Protein AF-A0A349XTI2-F1 (afdb_monomer)

Radius of gyration: 25.78 Å; Cα contacts (8 Å, |Δi|>4): 169; chains: 1; bounding box: 73×49×87 Å

Nearest PDB structures (foldseek):
  6mkw-assembly1_A  TM=9.617E-01  e=3.311E-10  Salmonella enterica subsp. enterica serovar Typhimurium str. 14028S
  6ml9-assembly1_E  TM=9.555E-01  e=2.561E-10  Salmonella enterica subsp. enterica serovar Typhimurium str. LT2
  4zv1-assembly1_A  TM=9.227E-01  e=2.424E-09  synthetic construct
  6ml0-assembly1_A  TM=6.586E-01  e=3.765E-10  Salmonella enterica subsp. enterica serovar Typhimurium str. LT2
  6mlv-assembly1_A  TM=6.767E-01  e=1.546E-09  Salmonella enterica subsp. enterica serovar Typhimurium str. LT2

Solvent-accessible surface area (backbone atoms only — not comparable to full-atom values): 10165 Å² total; per-residue (Å²): 139,81,89,84,80,88,81,90,78,83,79,76,80,76,75,73,79,71,75,78,65,53,77,46,28,33,30,28,48,66,69,71,43,81,72,38,34,34,62,50,99,86,64,50,78,42,37,56,53,47,57,49,48,54,52,52,31,60,74,70,64,36,46,71,46,80,44,73,41,56,70,71,49,48,65,63,34,44,77,67,61,75,32,74,44,82,62,58,90,73,78,90,41,75,76,52,58,74,78,45,89,77,76,82,82,88,78,86,81,84,89,78,82,84,77,62,93,88,50,85,85,65,85,50,55,78,67,40,49,80,36,77,45,82,41,64,69,89,37,74,64,36,56,46,38,67,73,67,30,58,94,42,27,46,83,43,115

Mean predicted aligned error: 8.12 Å

pLDDT: mean 89.95, std 14.71, range [36.78, 98.5]

Foldseek 3Di:
DDDDDDDDDDDDPPPPPPVPADAAEEEEEQDDDPQQWDADPVRDIHHDLVVVVVVVCVVVVHHYDYDYDHPVCVLVCCLVPVGPYYRYLADDDPVSVVRDDDDPDPDDDDDAADDDPPDDDDDALVSAFAEEGEDRPPHVVVVVCVVGHVVGHHYDD

Sequence (157 aa):
MKFFASMLAGAAFALSAFSASADVRFGVMNESYPPFFAQDASGKWQGWEIDLMDAVCAEMKEKCSIVALSWDGLIPALESKKFDVIWSSMSNTQERQKVIGFTDKYYNTPSKLIGAKDGKPGATAEDVKGKTIGIQVATIQSAYYAKYFKDVADEKT

Secondary structure (DSSP, 8-state):
----------------------EEEEEEESS-BTTTBEE-TTS-EESHHHHHHHHHHHHHT-EEEEEEE-GGGHHHHHHTTSSSEE-S-----HHHHTTS----------------TTSPP--SHHHHTT-EEE--TTSHHHHHHHHHTTTTSEEE-

Structure (mmCIF, N/CA/C/O backbone):
data_AF-A0A349XTI2-F1
#
_entry.id   AF-A0A349XTI2-F1
#
loop_
_atom_site.group_PDB
_atom_site.id
_atom_site.type_symbol
_atom_site.label_atom_id
_atom_site.label_alt_id
_atom_site.label_comp_id
_atom_site.label_asym_id
_atom_site.label_entity_id
_atom_site.label_seq_id
_atom_site.pdbx_PDB_ins_code
_atom_site.Cartn_x
_atom_site.Cartn_y
_atom_site.Cartn_z
_atom_site.occupancy
_atom_site.B_iso_or_equiv
_atom_site.auth_seq_id
_atom_site.auth_comp_id
_atom_site.auth_asym_id
_atom_site.auth_atom_id
_atom_site.pdbx_PDB_model_num
ATOM 1 N N . MET A 1 1 ? 49.514 -30.411 -63.131 1.00 36.78 1 MET A N 1
ATOM 2 C CA . MET A 1 1 ? 50.211 -29.192 -62.651 1.00 36.78 1 MET A CA 1
ATOM 3 C C . MET A 1 1 ? 49.196 -28.058 -62.703 1.00 36.78 1 MET A C 1
ATOM 5 O O . MET A 1 1 ? 48.684 -27.836 -63.780 1.00 36.78 1 MET A O 1
ATOM 9 N N . LYS A 1 2 ? 48.768 -27.365 -61.650 1.00 40.34 2 LYS A N 1
ATOM 10 C CA . LYS A 1 2 ? 49.170 -27.261 -60.244 1.00 40.34 2 LYS A CA 1
ATOM 11 C C . LYS A 1 2 ? 47.891 -27.179 -59.397 1.00 40.34 2 LYS A C 1
ATOM 13 O O . LYS A 1 2 ? 46.946 -26.495 -59.769 1.00 40.34 2 LYS A O 1
ATOM 18 N N . PHE A 1 3 ? 47.916 -27.884 -58.274 1.00 44.03 3 PHE A N 1
ATOM 19 C CA . PHE A 1 3 ? 47.027 -27.715 -57.133 1.00 44.03 3 PHE A CA 1
ATOM 20 C C . PHE A 1 3 ? 47.203 -26.319 -56.522 1.00 44.03 3 PHE A C 1
ATOM 22 O O . PHE A 1 3 ? 48.341 -25.868 -56.403 1.00 44.03 3 PHE A O 1
ATOM 29 N N . PHE A 1 4 ? 46.121 -25.705 -56.040 1.00 51.84 4 PHE A N 1
ATOM 30 C CA . PHE A 1 4 ? 46.185 -24.881 -54.833 1.00 51.84 4 PHE A CA 1
ATOM 31 C C . PHE A 1 4 ? 44.947 -25.141 -53.976 1.00 51.84 4 PHE A C 1
ATOM 33 O O . PHE A 1 4 ? 43.811 -25.005 -54.424 1.00 51.84 4 PHE A O 1
ATOM 40 N N . ALA A 1 5 ? 45.220 -25.608 -52.764 1.00 48.31 5 ALA A N 1
ATOM 41 C CA . ALA A 1 5 ? 44.273 -25.973 -51.734 1.00 48.31 5 ALA A CA 1
ATOM 42 C C . ALA A 1 5 ? 43.981 -24.778 -50.809 1.00 48.31 5 ALA A C 1
ATOM 44 O O . ALA A 1 5 ? 44.851 -23.944 -50.583 1.00 48.31 5 ALA A O 1
ATOM 45 N N . SER A 1 6 ? 42.754 -24.771 -50.284 1.00 53.78 6 SER A N 1
ATOM 46 C CA . SER A 1 6 ? 42.349 -24.496 -48.895 1.00 53.78 6 SER A CA 1
ATOM 47 C C . SER A 1 6 ? 43.045 -23.392 -48.084 1.00 53.78 6 SER A C 1
ATOM 49 O O . SER A 1 6 ? 44.206 -23.546 -47.727 1.00 53.78 6 SER A O 1
ATOM 51 N N . MET A 1 7 ? 42.259 -22.442 -47.551 1.00 56.97 7 MET A N 1
ATOM 52 C CA . MET A 1 7 ? 42.195 -22.233 -46.091 1.00 56.97 7 MET A CA 1
ATOM 53 C C . MET A 1 7 ? 40.956 -21.424 -45.663 1.00 56.97 7 MET A C 1
ATOM 55 O O . MET A 1 7 ? 40.718 -20.321 -46.146 1.00 56.97 7 MET A O 1
ATOM 59 N N . LEU A 1 8 ? 40.178 -21.996 -44.737 1.00 59.78 8 LEU A N 1
ATOM 60 C CA . LEU A 1 8 ? 39.183 -21.303 -43.919 1.00 59.78 8 LEU A CA 1
ATOM 61 C C . LEU A 1 8 ? 39.860 -20.212 -43.073 1.00 59.78 8 LEU A C 1
ATOM 63 O O . LEU A 1 8 ? 40.878 -20.480 -42.439 1.00 59.78 8 LEU A O 1
ATOM 67 N N . ALA A 1 9 ? 39.205 -19.062 -42.925 1.00 53.25 9 ALA A N 1
ATOM 68 C CA . ALA A 1 9 ? 39.306 -18.252 -41.715 1.00 53.25 9 ALA A CA 1
ATOM 69 C C . ALA A 1 9 ? 37.950 -17.583 -41.472 1.00 53.25 9 ALA A C 1
ATOM 71 O O . ALA A 1 9 ? 37.599 -16.589 -42.106 1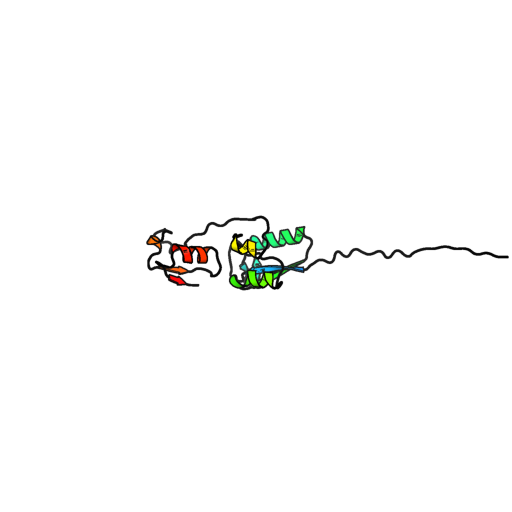.00 53.25 9 ALA A O 1
ATOM 72 N N . GLY A 1 10 ? 37.153 -18.195 -40.594 1.00 56.16 10 GLY A N 1
ATOM 73 C CA . GLY A 1 10 ? 35.908 -17.618 -40.110 1.00 56.16 10 GLY A CA 1
ATOM 74 C C . GLY A 1 10 ? 36.198 -16.324 -39.359 1.00 56.16 10 GLY A C 1
ATOM 75 O O . GLY A 1 10 ? 36.914 -16.327 -38.359 1.00 56.16 10 GLY A O 1
ATOM 76 N N . ALA A 1 11 ? 35.635 -15.218 -39.837 1.00 57.34 11 ALA A N 1
ATOM 77 C CA . ALA A 1 11 ? 35.540 -14.009 -39.043 1.00 57.34 11 ALA A CA 1
ATOM 78 C C . ALA A 1 11 ? 34.480 -14.258 -37.967 1.00 57.34 11 ALA A C 1
ATOM 80 O O . ALA A 1 11 ? 33.293 -14.408 -38.259 1.00 57.34 11 ALA A O 1
ATOM 81 N N . ALA A 1 12 ? 34.951 -14.384 -36.731 1.00 53.62 12 ALA A N 1
ATOM 82 C CA . ALA A 1 12 ? 34.135 -14.507 -35.542 1.00 53.62 12 ALA A CA 1
ATOM 83 C C . ALA A 1 12 ? 33.094 -13.379 -35.504 1.00 53.62 12 ALA A C 1
ATOM 85 O O . ALA A 1 12 ? 33.440 -12.203 -35.388 1.00 53.62 12 ALA A O 1
ATOM 86 N N . PHE A 1 13 ? 31.813 -13.744 -35.559 1.00 56.91 13 PHE A N 1
ATOM 87 C CA . PHE A 1 13 ? 30.763 -12.908 -34.996 1.00 56.91 13 PHE A CA 1
ATOM 88 C C . PHE A 1 13 ? 31.032 -12.850 -33.492 1.00 56.91 13 PHE A C 1
ATOM 90 O O . PHE A 1 13 ? 30.631 -13.734 -32.737 1.00 56.91 13 PHE A O 1
ATOM 97 N N . ALA A 1 14 ? 31.767 -11.831 -33.055 1.00 56.03 14 ALA A N 1
ATOM 98 C CA . ALA A 1 14 ? 31.730 -11.418 -31.669 1.00 56.03 14 ALA A CA 1
ATOM 99 C C . ALA A 1 14 ? 30.299 -10.931 -31.415 1.00 56.03 14 ALA A C 1
ATOM 101 O O . ALA A 1 14 ? 29.973 -9.775 -31.676 1.00 56.03 14 ALA A O 1
ATOM 102 N N . LEU A 1 15 ? 29.422 -11.833 -30.959 1.00 53.75 15 LEU A N 1
ATOM 103 C CA . LEU A 1 15 ? 28.251 -11.421 -30.202 1.00 53.75 15 LEU A CA 1
ATOM 104 C C . LEU A 1 15 ? 28.807 -10.739 -28.955 1.00 53.75 15 LEU A C 1
ATOM 106 O O . LEU A 1 15 ? 29.115 -11.381 -27.953 1.00 53.75 15 LEU A O 1
ATOM 110 N N . SER A 1 16 ? 28.969 -9.423 -29.026 1.00 54.78 16 SER A N 1
ATOM 111 C CA . SER A 1 16 ? 28.852 -8.596 -27.844 1.00 54.78 16 SER A CA 1
ATOM 112 C C . SER A 1 16 ? 27.487 -8.934 -27.258 1.00 54.78 16 SER A C 1
ATOM 114 O O . SER A 1 16 ? 26.449 -8.549 -27.793 1.00 54.78 16 SER A O 1
ATOM 116 N N . ALA A 1 17 ? 27.493 -9.732 -26.193 1.00 54.78 17 ALA A N 1
ATOM 117 C CA . ALA A 1 17 ? 26.355 -9.889 -25.315 1.00 54.78 17 ALA A CA 1
ATOM 118 C C . ALA A 1 17 ? 26.101 -8.516 -24.682 1.00 54.78 17 ALA A C 1
ATOM 120 O O . ALA A 1 17 ? 26.541 -8.224 -23.574 1.00 54.78 17 ALA A O 1
ATOM 121 N N . PHE A 1 18 ? 25.445 -7.629 -25.430 1.00 56.47 18 PHE A N 1
ATOM 122 C CA . PHE A 1 18 ? 24.663 -6.570 -24.832 1.00 56.47 18 PHE A CA 1
ATOM 123 C C . PHE A 1 18 ? 23.586 -7.305 -24.050 1.00 56.47 18 PHE A C 1
ATOM 125 O O . PHE A 1 18 ? 22.605 -7.775 -24.625 1.00 56.47 18 PHE A O 1
ATOM 132 N N . SER A 1 19 ? 23.814 -7.483 -22.750 1.00 59.50 19 SER A N 1
ATOM 133 C CA . SER A 1 19 ? 22.731 -7.773 -21.827 1.00 59.50 19 SER A CA 1
ATOM 134 C C . SER A 1 19 ? 21.703 -6.672 -22.051 1.00 59.50 19 SER A C 1
ATOM 136 O O . SER A 1 19 ? 21.963 -5.505 -21.754 1.00 59.50 19 SER A O 1
ATOM 138 N N . ALA A 1 20 ? 20.597 -7.012 -22.709 1.00 60.41 20 ALA A N 1
ATOM 139 C CA . ALA A 1 20 ? 19.489 -6.095 -22.864 1.00 60.41 20 ALA A CA 1
ATOM 140 C C . ALA A 1 20 ? 18.998 -5.791 -21.449 1.00 60.41 20 ALA A C 1
ATOM 142 O O . ALA A 1 20 ? 18.474 -6.684 -20.793 1.00 60.41 20 ALA A O 1
ATOM 143 N N . SER A 1 21 ? 19.243 -4.573 -20.966 1.00 62.78 21 SER A N 1
ATOM 144 C CA . SER A 1 21 ? 18.669 -4.146 -19.697 1.00 62.78 21 SER A CA 1
ATOM 145 C C . SER A 1 21 ? 17.162 -3.992 -19.893 1.00 62.78 21 SER A C 1
ATOM 147 O O . SER A 1 21 ? 16.727 -3.240 -20.772 1.00 62.78 21 SER A O 1
ATOM 149 N N . ALA A 1 22 ? 16.383 -4.743 -19.124 1.00 73.56 22 ALA A N 1
ATOM 150 C CA . ALA A 1 22 ? 14.953 -4.556 -18.990 1.00 73.56 22 ALA A CA 1
ATOM 151 C C . ALA A 1 22 ? 14.664 -3.254 -18.219 1.00 73.56 22 ALA A C 1
ATOM 153 O O . ALA A 1 22 ? 15.391 -2.878 -17.300 1.00 73.56 22 ALA A O 1
ATOM 154 N N . ASP A 1 23 ? 13.596 -2.555 -18.609 1.00 90.38 23 ASP A N 1
ATOM 155 C CA . ASP A 1 23 ? 13.020 -1.459 -17.823 1.00 90.38 23 ASP A CA 1
ATOM 156 C C . ASP A 1 23 ? 11.942 -2.059 -16.916 1.00 90.38 23 ASP A C 1
ATOM 158 O O . ASP A 1 23 ? 10.857 -2.415 -17.384 1.00 90.38 23 ASP A O 1
ATOM 162 N N . VAL A 1 24 ? 12.277 -2.261 -15.644 1.00 96.94 24 VAL A N 1
ATOM 163 C CA . VAL A 1 24 ? 11.368 -2.796 -14.632 1.00 96.94 24 VAL A CA 1
ATOM 164 C C . VAL A 1 24 ? 10.523 -1.652 -14.087 1.00 96.94 24 VAL A C 1
ATOM 166 O O . VAL A 1 24 ? 11.023 -0.713 -13.467 1.00 96.94 24 VAL A O 1
ATOM 169 N N . ARG A 1 25 ? 9.212 -1.733 -14.291 1.00 98.00 25 ARG A N 1
ATOM 170 C CA . ARG A 1 25 ? 8.269 -0.703 -13.855 1.00 98.00 25 ARG A CA 1
ATOM 171 C C . ARG A 1 25 ? 7.729 -1.061 -12.475 1.00 98.00 25 ARG A C 1
ATOM 173 O O . ARG A 1 25 ? 7.084 -2.096 -12.302 1.00 98.00 25 ARG A O 1
ATOM 180 N N . PHE A 1 26 ? 7.947 -0.188 -11.505 1.00 98.38 26 PHE A N 1
ATOM 181 C CA . PHE A 1 26 ? 7.460 -0.314 -10.137 1.00 98.38 26 PHE A CA 1
ATOM 182 C C . PHE A 1 26 ? 6.168 0.493 -9.982 1.00 98.38 26 PHE A C 1
ATOM 184 O O . PHE A 1 26 ? 6.153 1.713 -10.137 1.00 98.38 26 PHE A O 1
ATOM 191 N N . GLY A 1 27 ? 5.065 -0.191 -9.697 1.00 98.31 27 GLY A N 1
ATOM 192 C CA . GLY A 1 27 ? 3.784 0.415 -9.360 1.00 98.31 27 GLY A CA 1
ATOM 193 C C . GLY A 1 27 ? 3.818 0.985 -7.946 1.00 98.31 27 GLY A C 1
ATOM 194 O O . GLY A 1 27 ? 3.934 0.216 -6.990 1.00 98.31 27 GLY A O 1
ATOM 195 N N . VAL A 1 28 ? 3.701 2.308 -7.820 1.00 98.31 28 VAL A N 1
ATOM 196 C CA . VAL A 1 28 ? 3.668 3.020 -6.534 1.00 98.31 28 VAL A CA 1
ATOM 197 C C . VAL A 1 28 ? 2.317 3.720 -6.367 1.00 98.31 28 VAL A C 1
ATOM 199 O O . VAL A 1 28 ? 1.830 4.333 -7.318 1.00 98.31 28 VAL A O 1
ATOM 202 N N . MET A 1 29 ? 1.682 3.640 -5.193 1.00 97.12 29 MET A N 1
ATOM 203 C CA . MET A 1 29 ? 0.454 4.405 -4.962 1.00 97.12 29 MET A CA 1
ATOM 204 C C . MET A 1 29 ? 0.751 5.910 -4.976 1.00 97.12 29 MET A C 1
ATOM 206 O O . MET A 1 29 ? 1.798 6.346 -4.500 1.00 97.12 29 MET A O 1
ATOM 210 N N . ASN A 1 30 ? -0.139 6.715 -5.547 1.00 93.88 30 ASN A N 1
ATOM 211 C CA . ASN A 1 30 ? 0.081 8.154 -5.692 1.00 93.88 30 ASN A CA 1
ATOM 212 C C . ASN A 1 30 ? -0.073 8.923 -4.369 1.00 93.88 30 ASN A C 1
ATOM 214 O O . ASN A 1 30 ? 0.421 10.047 -4.258 1.00 93.88 30 ASN A O 1
ATOM 218 N N . GLU A 1 31 ? -0.748 8.351 -3.372 1.00 93.19 31 GLU A N 1
ATOM 219 C CA . GLU A 1 31 ? -0.890 8.964 -2.060 1.00 93.19 31 GLU A CA 1
ATOM 220 C C . GLU A 1 31 ? 0.434 8.945 -1.279 1.00 93.19 31 GLU A C 1
ATOM 222 O O . GLU A 1 31 ? 1.113 7.926 -1.165 1.00 93.19 31 GLU A O 1
ATOM 227 N N . SER A 1 32 ? 0.795 10.089 -0.693 1.00 95.00 32 SER A N 1
ATOM 228 C CA . SER A 1 32 ? 1.994 10.204 0.140 1.00 95.00 32 SER A CA 1
ATOM 229 C C . SER A 1 32 ? 1.872 9.331 1.388 1.00 95.00 32 SER A C 1
ATOM 231 O O . SER A 1 32 ? 0.915 9.462 2.156 1.00 95.00 32 SER A O 1
ATOM 233 N N . TYR A 1 33 ? 2.867 8.477 1.620 1.00 95.38 33 TYR A N 1
ATOM 234 C CA . TYR A 1 33 ? 2.906 7.561 2.753 1.00 95.38 33 TYR A CA 1
ATOM 235 C C . TYR A 1 33 ? 4.264 7.592 3.461 1.00 95.38 33 TYR A C 1
ATOM 237 O O . TYR A 1 33 ? 5.049 6.644 3.395 1.00 95.38 33 TYR A O 1
ATOM 245 N N . PRO A 1 34 ? 4.590 8.695 4.155 1.00 95.00 34 PRO A N 1
ATOM 246 C CA . PRO A 1 34 ? 5.826 8.786 4.913 1.00 95.00 34 PRO A CA 1
ATOM 247 C C . PRO A 1 34 ? 5.835 7.803 6.103 1.00 95.00 34 PRO A C 1
ATOM 249 O O . PRO A 1 34 ? 4.798 7.584 6.733 1.00 95.00 34 PRO A O 1
ATOM 252 N N . PRO A 1 35 ? 7.008 7.247 6.464 1.00 94.75 35 PRO A N 1
ATOM 253 C CA . PRO A 1 35 ? 8.331 7.508 5.880 1.00 94.75 35 PRO A CA 1
ATOM 254 C C . PRO A 1 35 ? 8.673 6.625 4.660 1.00 94.75 35 PRO A C 1
ATOM 256 O O . PRO A 1 35 ? 9.821 6.619 4.218 1.00 94.75 35 PRO A O 1
ATOM 259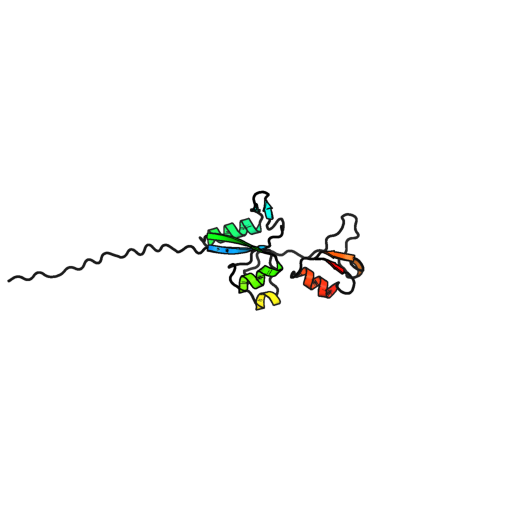 N N . PHE A 1 36 ? 7.714 5.859 4.136 1.00 96.88 36 PHE A N 1
ATOM 260 C CA . PHE A 1 36 ? 7.938 4.830 3.119 1.00 96.88 36 PHE A CA 1
ATOM 261 C C . PHE A 1 36 ? 8.168 5.428 1.734 1.00 96.88 36 PHE A C 1
ATOM 263 O O . PHE A 1 36 ? 9.200 5.168 1.122 1.00 96.88 36 PHE A O 1
ATOM 270 N N . PHE A 1 37 ? 7.248 6.264 1.262 1.00 97.06 37 PHE A N 1
ATOM 271 C CA . PHE A 1 37 ? 7.391 6.975 -0.004 1.00 97.06 37 PHE A CA 1
ATOM 272 C C . PHE A 1 37 ? 6.552 8.253 -0.022 1.00 97.06 37 PHE A C 1
ATOM 274 O O . PHE A 1 37 ? 5.470 8.324 0.555 1.00 97.06 37 PHE A O 1
ATOM 281 N N . ALA A 1 38 ? 7.061 9.276 -0.693 1.00 97.75 38 ALA A N 1
ATOM 282 C CA . ALA A 1 38 ? 6.379 10.532 -0.964 1.00 97.75 38 ALA A CA 1
ATOM 283 C C . ALA A 1 38 ? 7.037 11.212 -2.168 1.00 97.75 38 ALA A C 1
ATOM 285 O O . ALA A 1 38 ? 8.201 10.946 -2.470 1.00 97.75 38 ALA A O 1
ATOM 286 N N . GLN A 1 39 ? 6.324 12.133 -2.812 1.00 96.25 39 GLN A N 1
ATOM 287 C CA . GLN A 1 39 ? 6.928 13.069 -3.756 1.00 96.25 39 GLN A CA 1
ATOM 288 C C . GLN A 1 39 ? 7.269 14.381 -3.047 1.00 96.25 39 GLN A C 1
ATOM 290 O O . GLN A 1 39 ? 6.480 14.885 -2.244 1.00 96.25 39 GLN A O 1
ATOM 295 N N . ASP A 1 40 ? 8.444 14.936 -3.336 1.00 94.38 40 ASP A N 1
ATOM 296 C CA . ASP A 1 40 ? 8.775 16.305 -2.950 1.00 94.38 40 ASP A CA 1
ATOM 297 C C . ASP A 1 40 ? 8.062 17.336 -3.852 1.00 94.38 40 ASP A C 1
ATOM 299 O O . ASP A 1 40 ? 7.330 16.992 -4.782 1.00 94.38 40 ASP A O 1
ATOM 303 N N . ALA A 1 41 ? 8.287 18.629 -3.598 1.00 95.06 41 ALA A N 1
ATOM 304 C CA . ALA A 1 41 ? 7.675 19.709 -4.378 1.00 95.06 41 ALA A CA 1
ATOM 305 C C . ALA A 1 41 ? 8.081 19.720 -5.867 1.00 95.06 41 ALA A C 1
ATOM 307 O O . ALA A 1 41 ? 7.413 20.363 -6.674 1.00 95.06 41 ALA A O 1
ATOM 308 N N . SER A 1 42 ? 9.165 19.030 -6.237 1.00 95.50 42 SER A N 1
ATOM 309 C CA . SER A 1 42 ? 9.607 18.860 -7.624 1.00 95.50 42 SER A CA 1
ATOM 310 C C . SER A 1 42 ? 9.002 17.626 -8.303 1.00 95.50 42 SER A C 1
ATOM 312 O O . SER A 1 42 ? 9.218 17.415 -9.495 1.00 95.50 42 SER A O 1
ATOM 314 N N . GLY A 1 43 ? 8.236 16.813 -7.567 1.00 92.69 43 GLY A N 1
ATOM 315 C CA . GLY A 1 43 ? 7.689 15.542 -8.038 1.00 92.69 43 GLY A CA 1
ATOM 316 C C . GLY A 1 43 ? 8.667 14.370 -7.917 1.00 92.69 43 GLY A C 1
ATOM 317 O O . GLY A 1 43 ? 8.345 13.259 -8.350 1.00 92.69 43 GLY A O 1
ATOM 318 N N . LYS A 1 44 ? 9.852 14.578 -7.327 1.00 95.50 44 LYS A N 1
ATOM 319 C CA . LYS A 1 44 ? 10.836 13.513 -7.124 1.00 95.50 44 LYS A CA 1
ATOM 320 C C . LYS A 1 44 ? 10.391 12.616 -5.975 1.00 95.50 44 LYS A C 1
ATOM 322 O O . LYS A 1 44 ? 10.080 13.092 -4.885 1.00 95.50 44 LYS A O 1
ATOM 327 N N . TRP A 1 45 ? 10.399 11.309 -6.223 1.00 97.50 45 TRP A N 1
ATOM 328 C CA . TRP A 1 45 ? 10.119 10.303 -5.206 1.00 97.50 45 TRP A CA 1
ATOM 329 C C . TRP A 1 45 ? 11.258 10.215 -4.182 1.00 97.50 45 TRP A C 1
ATOM 331 O O . TRP A 1 45 ? 12.444 10.307 -4.521 1.00 97.50 45 TRP A O 1
ATOM 341 N N . GLN A 1 46 ? 10.880 10.054 -2.919 1.00 97.62 46 GLN A N 1
ATOM 342 C CA . GLN A 1 46 ? 11.771 9.892 -1.773 1.00 97.62 46 GLN A CA 1
ATOM 343 C C . GLN A 1 46 ? 11.112 9.018 -0.705 1.00 97.62 46 GLN A C 1
ATOM 345 O O . GLN A 1 46 ? 9.886 8.942 -0.645 1.00 97.62 46 GLN A O 1
ATOM 350 N N . GLY A 1 47 ? 11.914 8.427 0.177 1.00 97.44 47 GLY A N 1
ATOM 351 C CA . GLY A 1 47 ? 11.444 7.615 1.296 1.00 97.44 47 GLY A CA 1
ATOM 352 C C . GLY A 1 47 ? 12.111 6.248 1.318 1.00 97.44 47 GLY A C 1
ATOM 353 O O . GLY A 1 47 ? 12.762 5.842 0.360 1.00 97.44 47 GLY A O 1
ATOM 354 N N . TRP A 1 48 ? 11.938 5.532 2.421 1.00 97.12 48 TRP A N 1
ATOM 355 C CA . TRP A 1 48 ? 12.656 4.282 2.649 1.00 97.12 48 TRP A CA 1
ATOM 356 C C . TRP A 1 48 ? 12.335 3.176 1.623 1.00 97.12 48 TRP A C 1
ATOM 358 O O . TRP A 1 48 ? 13.233 2.430 1.239 1.00 97.12 48 TRP A O 1
ATOM 368 N N . GLU A 1 49 ? 11.092 3.065 1.136 1.00 97.06 49 GLU A N 1
ATOM 369 C CA . GLU A 1 49 ? 10.762 2.097 0.074 1.00 97.06 49 GLU A CA 1
ATOM 370 C C . GLU A 1 49 ? 11.356 2.510 -1.278 1.00 97.06 49 GLU A C 1
ATOM 372 O O . GLU A 1 49 ? 11.683 1.632 -2.073 1.00 97.06 49 GLU A O 1
ATOM 377 N N . ILE A 1 50 ? 11.552 3.811 -1.523 1.00 97.88 50 ILE A N 1
ATOM 378 C CA . ILE A 1 50 ? 12.240 4.309 -2.725 1.00 97.88 50 ILE A CA 1
ATOM 379 C C . ILE A 1 50 ? 13.730 3.965 -2.655 1.00 97.88 50 ILE A C 1
ATOM 381 O O . ILE A 1 50 ? 14.265 3.404 -3.605 1.00 97.88 50 ILE A O 1
ATOM 385 N N . ASP A 1 51 ? 14.370 4.187 -1.504 1.00 98.06 51 ASP A N 1
ATOM 386 C CA . ASP A 1 51 ? 15.773 3.805 -1.293 1.00 98.06 51 ASP A CA 1
ATOM 387 C C . ASP A 1 51 ? 15.971 2.285 -1.460 1.00 98.06 51 ASP A C 1
ATOM 389 O O . ASP A 1 51 ? 16.957 1.828 -2.042 1.00 98.06 51 ASP A O 1
ATOM 393 N N . LEU A 1 52 ? 15.013 1.482 -0.977 1.00 98.06 52 LEU A N 1
ATOM 394 C CA . LEU A 1 52 ? 15.033 0.029 -1.146 1.00 98.06 52 LEU A CA 1
ATOM 395 C C . LEU A 1 52 ? 14.828 -0.387 -2.611 1.00 98.06 52 LEU A C 1
ATOM 397 O O . LEU A 1 52 ? 15.510 -1.299 -3.074 1.00 98.06 52 LEU A O 1
ATOM 401 N N . MET A 1 53 ? 13.917 0.268 -3.339 1.00 97.50 53 MET A N 1
ATOM 402 C CA . MET A 1 53 ? 13.708 0.037 -4.773 1.00 97.50 53 MET A CA 1
ATOM 403 C C . MET A 1 53 ? 15.003 0.291 -5.549 1.00 97.50 53 MET A C 1
ATOM 405 O O . MET A 1 53 ? 15.441 -0.576 -6.302 1.00 97.50 53 MET A O 1
ATOM 409 N N . ASP A 1 54 ? 15.650 1.436 -5.320 1.00 97.19 54 ASP A N 1
ATOM 410 C CA . ASP A 1 54 ? 16.895 1.807 -5.997 1.00 97.19 54 ASP A CA 1
ATOM 411 C C . ASP A 1 54 ? 18.011 0.783 -5.728 1.00 97.19 54 ASP A C 1
ATOM 413 O O . ASP A 1 54 ? 18.732 0.387 -6.649 1.00 97.19 54 ASP A O 1
ATOM 417 N N . ALA A 1 55 ? 18.121 0.290 -4.489 1.00 97.69 55 ALA A N 1
ATOM 418 C CA . ALA A 1 55 ? 19.078 -0.755 -4.128 1.00 97.69 55 ALA A CA 1
ATOM 419 C C . ALA A 1 55 ? 18.790 -2.094 -4.834 1.00 97.69 55 ALA A C 1
ATOM 421 O O . ALA A 1 55 ? 19.713 -2.739 -5.334 1.00 97.69 55 ALA A O 1
ATOM 422 N N . VAL A 1 56 ? 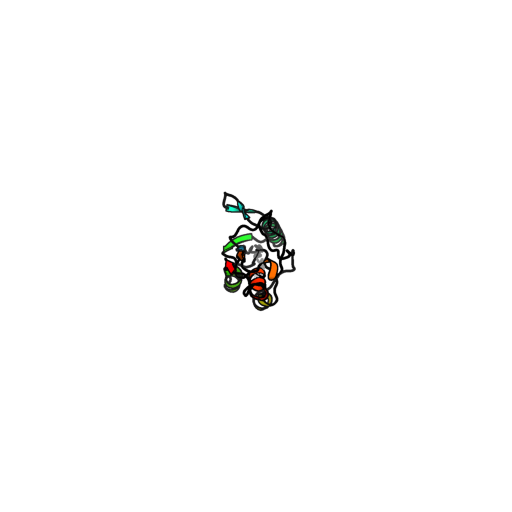17.518 -2.501 -4.915 1.00 96.75 56 VAL A N 1
ATOM 423 C CA . VAL A 1 56 ? 17.095 -3.713 -5.639 1.00 96.75 56 VAL A CA 1
ATOM 424 C C . VAL A 1 56 ? 17.419 -3.590 -7.129 1.00 96.75 56 VAL A C 1
ATOM 426 O O . VAL A 1 56 ? 17.994 -4.506 -7.714 1.00 96.75 56 VAL A O 1
ATOM 429 N N . CYS A 1 57 ? 17.124 -2.442 -7.733 1.00 96.50 57 CYS A N 1
ATOM 430 C CA . CYS A 1 57 ? 17.419 -2.163 -9.136 1.00 96.50 57 CYS A CA 1
ATOM 431 C C . CYS A 1 57 ? 18.922 -2.193 -9.440 1.00 96.50 57 CYS A C 1
ATOM 433 O O . CYS A 1 57 ? 19.342 -2.761 -10.453 1.00 96.50 57 CYS A O 1
ATOM 435 N N . ALA A 1 58 ? 19.742 -1.647 -8.536 1.00 96.69 58 ALA A N 1
ATOM 436 C CA . ALA A 1 58 ? 21.195 -1.702 -8.643 1.00 96.69 58 ALA A CA 1
ATOM 437 C C . ALA A 1 58 ? 21.728 -3.146 -8.598 1.00 96.69 58 ALA A C 1
ATOM 439 O O . ALA A 1 58 ? 22.593 -3.498 -9.403 1.00 96.69 58 ALA A O 1
ATOM 440 N N . GLU A 1 59 ? 21.190 -3.989 -7.712 1.00 96.56 59 GLU A N 1
ATOM 441 C CA . GLU A 1 59 ? 21.574 -5.404 -7.606 1.00 96.56 59 GLU A CA 1
ATOM 442 C C . GLU A 1 59 ? 21.151 -6.207 -8.845 1.00 96.56 59 GLU A C 1
ATOM 444 O O . GLU A 1 59 ? 21.930 -6.998 -9.382 1.00 96.56 59 GLU A O 1
ATOM 449 N N . MET A 1 60 ? 19.943 -5.953 -9.357 1.00 95.06 60 MET A N 1
ATOM 450 C CA . MET A 1 60 ? 19.436 -6.568 -10.588 1.00 95.06 60 MET A CA 1
ATOM 451 C C . MET A 1 60 ? 20.211 -6.128 -11.837 1.00 95.06 60 MET A C 1
ATOM 453 O O . MET A 1 60 ? 20.193 -6.836 -12.843 1.00 95.06 60 MET A O 1
ATOM 457 N N . LYS A 1 61 ? 20.913 -4.987 -11.770 1.00 95.25 61 LYS A N 1
ATOM 458 C CA . LYS A 1 61 ? 21.557 -4.311 -12.911 1.00 95.25 61 LYS A CA 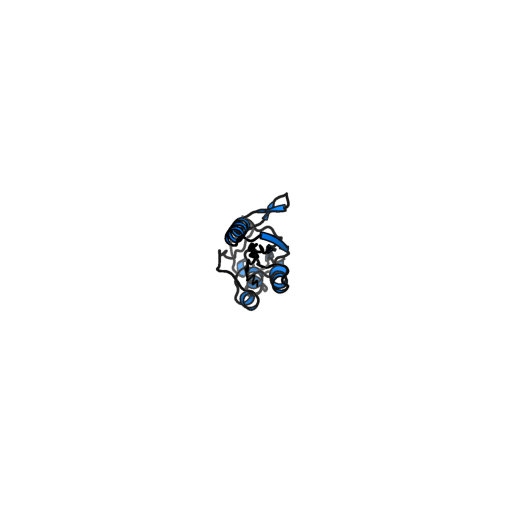1
ATOM 459 C C . LYS A 1 61 ? 20.555 -3.953 -14.009 1.00 95.25 61 LYS A C 1
ATOM 461 O O . LYS A 1 61 ? 20.888 -4.003 -15.193 1.00 95.25 61 LYS A O 1
ATOM 466 N N . GLU A 1 62 ? 19.352 -3.567 -13.594 1.00 93.69 62 GLU A N 1
ATOM 467 C CA . GLU A 1 62 ? 18.261 -3.190 -14.485 1.00 93.69 62 GLU A CA 1
ATOM 468 C C . GLU A 1 62 ? 17.911 -1.711 -14.368 1.00 93.69 62 GLU A C 1
ATOM 470 O O . GLU A 1 62 ? 18.180 -1.057 -13.357 1.00 93.69 62 GLU A O 1
ATOM 475 N N . LYS A 1 63 ? 17.305 -1.169 -15.425 1.00 93.38 63 LYS A N 1
ATOM 476 C CA . LYS A 1 63 ? 16.695 0.157 -15.359 1.00 93.38 63 LYS A CA 1
ATOM 477 C C . LYS A 1 63 ? 15.354 0.026 -14.665 1.00 93.38 63 LYS A C 1
ATOM 479 O O . LYS A 1 63 ? 14.619 -0.919 -14.926 1.00 93.38 63 LYS A O 1
ATOM 484 N N . CYS A 1 64 ? 15.034 0.987 -13.813 1.00 95.88 64 CYS A N 1
ATOM 485 C CA . CYS A 1 64 ? 13.765 1.004 -13.112 1.00 95.88 64 CYS A CA 1
ATOM 486 C C . CYS A 1 64 ? 13.059 2.336 -13.289 1.00 95.88 64 CYS A C 1
ATOM 488 O O . CYS A 1 64 ? 13.688 3.397 -13.316 1.00 95.88 64 CYS A O 1
ATOM 490 N N . SER A 1 65 ? 11.739 2.268 -13.381 1.00 96.62 65 SER A N 1
ATOM 491 C CA . SER A 1 65 ? 10.861 3.425 -13.491 1.00 96.62 65 SER A CA 1
ATOM 492 C C . SER A 1 65 ? 9.654 3.263 -12.572 1.00 96.62 65 SER A C 1
ATOM 494 O O . SER A 1 65 ? 9.235 2.147 -12.272 1.00 96.62 65 SER A O 1
ATOM 496 N N . ILE A 1 66 ? 9.085 4.376 -12.106 1.00 97.31 66 ILE A N 1
ATOM 497 C CA . ILE A 1 66 ? 7.879 4.365 -11.268 1.00 97.31 66 ILE A CA 1
ATOM 498 C C . ILE A 1 66 ? 6.650 4.629 -12.137 1.00 97.31 66 ILE A C 1
ATOM 500 O O . ILE A 1 66 ? 6.613 5.584 -12.913 1.00 97.31 66 ILE A O 1
ATOM 504 N N . VAL A 1 67 ? 5.616 3.813 -11.949 1.00 97.69 67 VAL A N 1
ATOM 505 C CA . VAL A 1 67 ? 4.266 4.037 -12.467 1.00 97.69 67 VAL A CA 1
ATOM 506 C C . VAL A 1 67 ? 3.366 4.353 -11.279 1.00 97.69 67 VAL A C 1
ATOM 508 O O . VAL A 1 67 ? 3.132 3.493 -10.436 1.00 97.69 67 VAL A O 1
ATOM 511 N N . ALA A 1 68 ? 2.871 5.588 -11.207 1.00 97.12 68 ALA A N 1
ATOM 512 C CA . ALA A 1 68 ? 2.018 6.036 -10.111 1.00 97.12 68 ALA A CA 1
ATOM 513 C C . ALA A 1 68 ? 0.527 5.861 -10.438 1.00 97.12 68 ALA A C 1
ATOM 515 O O . ALA A 1 68 ? 0.084 6.231 -11.527 1.00 97.12 68 ALA A O 1
ATOM 516 N N . LEU A 1 69 ? -0.251 5.320 -9.499 1.00 96.56 69 LEU A N 1
ATOM 517 C CA . LEU A 1 69 ? -1.697 5.103 -9.631 1.00 96.56 69 LEU A CA 1
ATOM 518 C C . LEU A 1 69 ? -2.378 5.054 -8.259 1.00 96.56 69 LEU A C 1
ATOM 520 O O . LEU A 1 69 ? -1.694 4.985 -7.248 1.00 96.56 69 LEU A O 1
ATOM 524 N N . SER A 1 70 ? -3.709 5.089 -8.211 1.00 95.88 70 SER A N 1
ATOM 525 C CA . SER A 1 70 ? -4.434 4.927 -6.947 1.00 95.88 70 SER A CA 1
ATOM 526 C C . SER A 1 70 ? -4.232 3.526 -6.365 1.00 95.88 70 SER A C 1
ATOM 528 O O . SER A 1 70 ? -4.081 2.541 -7.099 1.00 95.88 70 SER A O 1
ATOM 530 N N . TRP A 1 71 ? -4.258 3.433 -5.035 1.00 96.56 71 TRP A N 1
ATOM 531 C CA . TRP A 1 71 ? -4.073 2.179 -4.298 1.00 96.56 71 TRP A CA 1
ATOM 532 C C . TRP A 1 71 ? -4.938 1.012 -4.807 1.00 96.56 71 TRP A C 1
ATOM 534 O O . TRP A 1 71 ? -4.451 -0.101 -5.018 1.00 96.56 71 TRP A O 1
ATOM 544 N N . ASP A 1 72 ? -6.229 1.261 -5.019 1.00 96.12 72 ASP A N 1
ATOM 545 C CA . ASP A 1 72 ? -7.209 0.267 -5.461 1.00 96.12 72 ASP A CA 1
ATOM 546 C C . ASP A 1 72 ? -6.964 -0.232 -6.896 1.00 96.12 72 ASP A C 1
ATOM 548 O O . ASP A 1 72 ? -7.363 -1.345 -7.246 1.00 96.12 72 ASP A O 1
ATOM 552 N N . GLY A 1 73 ? -6.244 0.547 -7.704 1.00 97.19 73 GLY A N 1
ATOM 553 C CA . GLY A 1 73 ? -5.852 0.195 -9.063 1.00 97.19 73 GLY A CA 1
ATOM 554 C C . GLY A 1 73 ? -4.611 -0.696 -9.161 1.00 97.19 73 GLY A C 1
ATOM 555 O O . GLY A 1 73 ? -4.380 -1.269 -10.225 1.00 97.19 73 GLY A O 1
ATOM 556 N N . LEU A 1 74 ? -3.820 -0.852 -8.091 1.00 98.31 74 LEU A N 1
ATOM 557 C CA . LEU A 1 74 ? -2.525 -1.547 -8.146 1.00 98.31 74 LEU A CA 1
ATOM 558 C C . LEU A 1 74 ? -2.637 -3.009 -8.596 1.00 98.31 74 LEU A C 1
ATOM 560 O O . LEU A 1 74 ? -1.970 -3.410 -9.547 1.00 98.31 74 LEU A O 1
ATOM 564 N N . ILE A 1 75 ? -3.491 -3.811 -7.959 1.00 98.12 75 ILE A N 1
ATOM 565 C CA . ILE A 1 75 ? -3.610 -5.239 -8.302 1.00 98.12 75 ILE A CA 1
ATOM 566 C C . ILE A 1 75 ? -4.140 -5.433 -9.737 1.00 98.12 75 ILE A C 1
ATOM 568 O O . ILE A 1 75 ? -3.456 -6.102 -10.516 1.00 98.12 75 ILE A O 1
ATOM 572 N N . PRO A 1 76 ? -5.259 -4.802 -10.153 1.00 98.00 76 PRO A N 1
ATOM 573 C CA . PRO A 1 76 ? -5.744 -4.928 -11.531 1.00 98.00 76 PRO A CA 1
ATOM 574 C C . PRO A 1 76 ? -4.730 -4.458 -12.586 1.00 98.00 76 PRO A C 1
ATOM 576 O O . PRO A 1 76 ? -4.639 -5.030 -13.677 1.00 98.00 76 PRO A O 1
ATOM 579 N N . ALA A 1 77 ? -3.957 -3.412 -12.280 1.00 98.38 77 ALA A N 1
ATOM 580 C CA . ALA A 1 77 ? -2.935 -2.885 -13.175 1.00 98.38 77 ALA A CA 1
ATOM 581 C C . ALA A 1 77 ? -1.727 -3.827 -13.305 1.00 98.38 77 ALA A C 1
ATOM 583 O O . ALA A 1 77 ? -1.203 -3.966 -14.415 1.00 98.38 77 ALA A O 1
ATOM 584 N N . LEU A 1 78 ? -1.332 -4.509 -12.223 1.00 98.50 78 LEU A N 1
ATOM 585 C CA . LEU A 1 78 ? -0.317 -5.562 -12.265 1.00 98.50 78 LEU A CA 1
ATOM 586 C C . LEU A 1 78 ? -0.787 -6.740 -13.133 1.00 98.50 78 LEU A C 1
ATOM 588 O O . LEU A 1 78 ? -0.072 -7.150 -14.045 1.00 98.50 78 LEU A O 1
ATOM 592 N N . GLU A 1 79 ? -2.012 -7.235 -12.924 1.00 98.19 79 GLU A N 1
ATOM 593 C CA . GLU A 1 79 ? -2.586 -8.328 -13.732 1.00 98.19 79 GLU A CA 1
ATOM 594 C C . GLU A 1 79 ? -2.678 -7.955 -15.222 1.00 98.19 79 GLU A C 1
ATOM 596 O O . GLU A 1 79 ? -2.411 -8.769 -16.109 1.00 98.19 79 GLU A O 1
ATOM 601 N N . SER A 1 80 ? -2.973 -6.683 -15.502 1.00 98.06 80 SER A N 1
ATOM 602 C CA . SER A 1 80 ? -3.013 -6.113 -16.854 1.00 98.06 80 SER A CA 1
ATOM 603 C C . SER A 1 80 ? -1.633 -5.710 -17.403 1.00 98.06 80 SER A C 1
ATOM 605 O O . SER A 1 80 ? -1.558 -5.095 -18.471 1.00 98.06 80 SER A O 1
ATOM 607 N N . LYS A 1 81 ? -0.541 -6.030 -16.693 1.00 97.31 81 LYS A N 1
ATOM 608 C CA . LYS A 1 81 ? 0.862 -5.779 -17.080 1.00 97.31 81 LYS A CA 1
ATOM 609 C C . LYS A 1 81 ? 1.207 -4.304 -17.326 1.00 97.31 81 LYS A C 1
ATOM 611 O O . LYS A 1 81 ? 2.081 -3.978 -18.140 1.00 97.31 81 LYS A O 1
ATOM 616 N N . LYS A 1 82 ? 0.523 -3.381 -16.643 1.00 98.00 82 LYS A N 1
ATOM 617 C CA . LYS A 1 82 ? 0.812 -1.935 -16.714 1.00 98.00 82 LYS A CA 1
ATOM 618 C C . LYS A 1 82 ? 2.142 -1.569 -16.059 1.00 98.00 82 LYS A C 1
ATOM 620 O O . LYS A 1 82 ? 2.760 -0.592 -16.468 1.00 98.00 82 LYS A O 1
ATOM 625 N N . PHE A 1 83 ? 2.576 -2.375 -15.105 1.00 98.44 83 PHE A N 1
ATOM 626 C CA . PHE A 1 83 ? 3.893 -2.367 -14.489 1.00 98.44 83 PHE A CA 1
ATOM 627 C C . PHE A 1 83 ? 4.226 -3.804 -14.058 1.00 98.44 83 PHE A C 1
ATOM 629 O O . PHE A 1 83 ? 3.414 -4.708 -14.271 1.00 98.44 83 PHE A O 1
ATOM 636 N N . ASP A 1 84 ? 5.410 -4.016 -13.496 1.00 98.06 84 ASP A N 1
ATOM 637 C CA . ASP A 1 84 ? 5.990 -5.348 -13.311 1.00 98.06 84 ASP A CA 1
ATOM 638 C C . ASP A 1 84 ? 6.032 -5.778 -11.834 1.00 98.06 84 ASP A C 1
ATOM 640 O O . ASP A 1 84 ? 5.960 -6.970 -11.538 1.00 98.06 84 ASP A O 1
ATOM 644 N N . VAL A 1 85 ? 6.081 -4.823 -10.896 1.00 97.88 85 VAL A N 1
ATOM 645 C CA . VAL A 1 85 ? 6.094 -5.077 -9.442 1.00 97.88 85 VAL A CA 1
ATOM 646 C C . VAL A 1 85 ? 5.262 -4.021 -8.709 1.00 97.88 85 VAL A C 1
ATOM 648 O O . VAL A 1 85 ? 5.359 -2.845 -9.035 1.00 97.88 85 VAL A O 1
ATOM 651 N N . ILE A 1 86 ? 4.465 -4.405 -7.705 1.00 98.31 86 ILE A N 1
ATOM 652 C CA . ILE A 1 86 ? 3.856 -3.443 -6.764 1.00 98.31 86 ILE A CA 1
ATOM 653 C C . ILE A 1 86 ? 4.866 -3.126 -5.659 1.00 98.31 86 ILE A C 1
ATOM 655 O O . ILE A 1 86 ? 5.358 -4.041 -5.002 1.00 98.31 86 ILE A O 1
ATOM 659 N N . TRP A 1 87 ? 5.112 -1.843 -5.405 1.00 97.75 87 TRP A N 1
ATOM 660 C CA . TRP A 1 87 ? 6.065 -1.360 -4.403 1.00 97.75 87 TRP A CA 1
ATOM 661 C C . TRP A 1 87 ? 5.426 -0.269 -3.547 1.00 97.75 87 TRP A C 1
ATOM 663 O O . TRP A 1 87 ? 5.679 0.925 -3.687 1.00 97.75 87 TRP A O 1
ATOM 673 N N . SER A 1 88 ? 4.438 -0.679 -2.754 1.00 96.81 88 SER A N 1
ATOM 674 C CA . SER A 1 88 ? 3.560 0.235 -2.015 1.00 96.81 88 SER A CA 1
ATOM 675 C C . SER A 1 88 ? 3.083 -0.367 -0.709 1.00 96.81 88 SER A C 1
ATOM 677 O O . SER A 1 88 ? 1.883 -0.452 -0.475 1.00 96.81 88 SER A O 1
ATOM 679 N N . SER A 1 89 ? 3.984 -0.860 0.140 1.00 96.19 89 SER A N 1
ATOM 680 C CA . SER A 1 89 ? 3.564 -1.305 1.480 1.00 96.19 89 SER A CA 1
ATOM 681 C C . SER A 1 89 ? 2.507 -2.427 1.487 1.00 96.19 89 SER A C 1
ATOM 683 O O . SER A 1 89 ? 1.709 -2.557 2.424 1.00 96.19 89 SER A O 1
ATOM 685 N N . MET A 1 90 ? 2.432 -3.231 0.421 1.00 96.31 90 MET A N 1
ATOM 686 C CA . MET A 1 90 ? 1.290 -4.115 0.217 1.00 96.31 90 MET A CA 1
ATOM 687 C C . MET A 1 90 ? 1.334 -5.336 1.132 1.00 96.31 90 MET A C 1
ATOM 689 O O . MET A 1 90 ? 2.191 -6.205 1.011 1.00 96.31 90 MET A O 1
ATOM 693 N N . SER A 1 91 ? 0.341 -5.447 2.018 1.00 95.94 91 SER A N 1
ATOM 694 C CA . SER A 1 91 ? 0.192 -6.623 2.880 1.00 95.94 91 SER A CA 1
ATOM 695 C C . SER A 1 91 ? -0.064 -7.893 2.062 1.00 95.94 91 SER A C 1
ATOM 697 O O . SER A 1 91 ? -0.970 -7.921 1.221 1.00 95.94 91 SER A O 1
ATOM 699 N N . ASN A 1 92 ? 0.681 -8.956 2.367 1.00 95.19 92 ASN A N 1
ATOM 700 C CA . ASN A 1 92 ? 0.573 -10.275 1.746 1.00 95.19 92 ASN A CA 1
ATOM 701 C C . ASN A 1 92 ? -0.567 -11.105 2.370 1.00 95.19 92 ASN A C 1
ATOM 703 O O . ASN A 1 92 ? -0.350 -11.988 3.196 1.00 95.19 92 ASN A O 1
ATOM 707 N N . THR A 1 93 ? -1.812 -10.805 2.003 1.00 95.00 93 THR A N 1
ATOM 708 C CA . THR A 1 93 ? -2.976 -11.581 2.467 1.00 95.00 93 THR A CA 1
ATOM 709 C C . THR A 1 93 ? -3.178 -12.849 1.640 1.00 95.00 93 THR A C 1
ATOM 711 O O . THR A 1 93 ? -2.760 -12.915 0.482 1.00 95.00 93 THR A 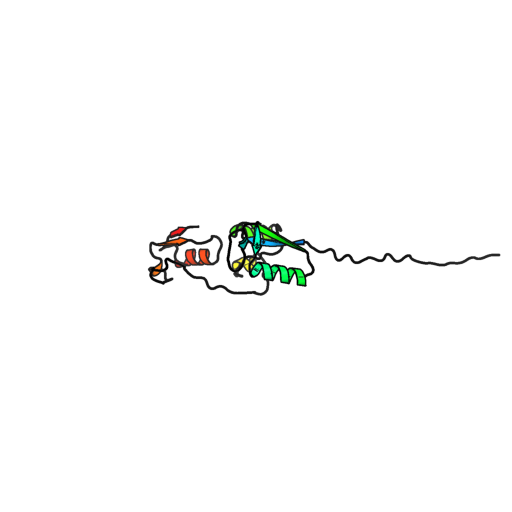O 1
ATOM 714 N N . GLN A 1 94 ? -3.877 -13.842 2.202 1.00 96.00 94 GLN A N 1
ATOM 715 C CA . GLN A 1 94 ? -4.224 -15.071 1.474 1.00 96.00 94 GLN A CA 1
ATOM 716 C C . GLN A 1 94 ? -5.053 -14.769 0.222 1.00 96.00 94 GLN A C 1
ATOM 718 O O . GLN A 1 94 ? -4.875 -15.403 -0.811 1.00 96.00 94 GLN A O 1
ATOM 723 N N . GLU A 1 95 ? -5.950 -13.788 0.293 1.00 95.75 95 GLU A N 1
ATOM 724 C CA . GLU A 1 95 ? -6.774 -13.357 -0.833 1.00 95.75 95 GLU A CA 1
ATOM 725 C C . GLU A 1 95 ? -5.919 -12.790 -1.968 1.00 95.75 95 GLU A C 1
ATOM 727 O O . GLU A 1 95 ? -6.132 -13.153 -3.120 1.00 95.75 95 GLU A O 1
ATOM 732 N N . ARG A 1 96 ? -4.917 -11.959 -1.655 1.00 97.25 96 ARG A N 1
ATOM 733 C CA . ARG A 1 96 ? -4.018 -11.387 -2.668 1.00 97.25 96 ARG A CA 1
ATOM 734 C C . ARG A 1 96 ? -3.074 -12.436 -3.249 1.00 97.25 96 ARG A C 1
ATOM 736 O O . ARG A 1 96 ? -2.846 -12.439 -4.451 1.00 97.25 96 ARG A O 1
ATOM 743 N N . GLN A 1 97 ? -2.589 -13.368 -2.429 1.00 97.25 97 GLN A N 1
ATOM 744 C CA . GLN A 1 97 ? -1.732 -14.474 -2.880 1.00 97.25 97 GLN A CA 1
ATOM 745 C C . GLN A 1 97 ? -2.417 -15.418 -3.881 1.00 97.25 97 GLN A C 1
ATOM 747 O O . GLN A 1 97 ? -1.736 -16.155 -4.587 1.00 97.25 97 GLN A O 1
ATOM 752 N N . LYS A 1 98 ? -3.755 -15.405 -3.968 1.00 97.50 98 LYS A N 1
ATOM 753 C CA . LYS A 1 98 ? -4.494 -16.164 -4.990 1.00 97.50 98 LYS A CA 1
ATOM 754 C C . LYS A 1 98 ? -4.390 -15.553 -6.388 1.00 97.50 98 LYS A C 1
ATOM 756 O O . LYS A 1 98 ? -4.642 -16.267 -7.352 1.00 97.50 98 LYS A O 1
ATOM 761 N N . VAL A 1 99 ? -4.075 -14.261 -6.493 1.00 97.25 99 VAL A N 1
ATOM 762 C CA . VAL A 1 99 ? -4.097 -13.514 -7.763 1.00 97.25 99 VAL A CA 1
ATOM 763 C C . VAL A 1 99 ? -2.729 -12.963 -8.159 1.00 97.25 99 VAL A C 1
ATOM 765 O O . VAL A 1 99 ? -2.445 -12.840 -9.345 1.00 97.25 99 VAL A O 1
ATOM 768 N N . ILE A 1 100 ? -1.848 -12.682 -7.194 1.00 97.94 100 ILE A N 1
ATOM 769 C CA . ILE A 1 100 ? -0.506 -12.146 -7.446 1.00 97.94 100 ILE A CA 1
ATOM 770 C C . ILE A 1 100 ? 0.552 -12.850 -6.590 1.00 97.94 100 ILE A C 1
ATOM 772 O O . ILE A 1 100 ? 0.281 -13.318 -5.482 1.00 97.94 100 ILE A O 1
ATOM 776 N N . GLY A 1 101 ? 1.780 -12.904 -7.106 1.00 98.00 101 GLY A N 1
ATOM 777 C CA . GLY A 1 101 ? 2.948 -13.327 -6.336 1.00 98.00 101 GLY A CA 1
ATOM 778 C C . GLY A 1 101 ? 3.407 -12.239 -5.363 1.00 98.00 101 GLY A C 1
ATOM 779 O O . GLY A 1 101 ? 3.188 -11.053 -5.595 1.00 98.00 101 GLY A O 1
ATOM 780 N N . PHE A 1 102 ? 4.073 -12.650 -4.285 1.00 98.06 102 PHE A N 1
ATOM 781 C CA . PHE A 1 102 ? 4.724 -11.750 -3.335 1.00 98.06 102 PHE A CA 1
ATOM 782 C C . PHE A 1 102 ? 6.196 -12.123 -3.201 1.00 98.06 102 PHE A C 1
ATOM 784 O O . PHE A 1 102 ? 6.553 -13.298 -3.285 1.00 98.06 102 PHE A O 1
ATOM 791 N N . THR A 1 103 ? 7.031 -11.118 -2.957 1.00 96.44 103 THR A N 1
ATOM 792 C CA . THR A 1 103 ? 8.405 -11.317 -2.497 1.00 96.44 103 THR A CA 1
ATOM 793 C C . THR A 1 103 ? 8.415 -11.850 -1.066 1.00 96.44 103 THR A C 1
ATOM 795 O O . THR A 1 103 ? 7.385 -11.899 -0.380 1.00 96.44 103 THR A O 1
ATOM 798 N N . ASP A 1 104 ? 9.612 -12.142 -0.566 1.00 95.38 104 ASP A N 1
ATOM 799 C CA . ASP A 1 104 ? 9.814 -12.204 0.873 1.00 95.38 104 ASP A CA 1
ATOM 800 C C . ASP A 1 104 ? 9.423 -10.870 1.524 1.00 95.38 104 ASP A C 1
ATOM 802 O O . ASP A 1 104 ? 9.577 -9.781 0.958 1.00 95.38 104 ASP A O 1
ATOM 806 N N . LYS A 1 105 ? 8.864 -10.964 2.731 1.00 94.06 105 LYS A N 1
ATOM 807 C CA . LYS A 1 105 ? 8.371 -9.805 3.473 1.00 94.06 105 LYS A CA 1
ATOM 808 C C . LYS A 1 105 ? 9.544 -8.941 3.940 1.00 94.06 105 LYS A C 1
ATOM 810 O O . LYS A 1 105 ? 10.351 -9.403 4.742 1.00 94.06 105 LYS A O 1
ATOM 815 N N . TYR A 1 106 ? 9.565 -7.669 3.542 1.00 93.81 106 TYR A N 1
ATOM 816 C CA . TYR A 1 106 ? 10.629 -6.727 3.909 1.00 93.81 106 TYR A CA 1
ATOM 817 C C . TYR A 1 106 ? 10.306 -5.853 5.141 1.00 93.81 106 TYR A C 1
ATOM 819 O O . TYR A 1 106 ? 11.225 -5.339 5.769 1.00 93.81 106 TYR A O 1
ATOM 827 N N . TYR A 1 107 ? 9.037 -5.736 5.567 1.00 94.06 107 TYR A N 1
ATOM 828 C CA . TYR A 1 107 ? 8.661 -5.164 6.874 1.00 94.06 107 TYR A CA 1
ATOM 829 C C . TYR A 1 107 ? 7.239 -5.553 7.315 1.00 94.06 107 TYR A C 1
ATOM 831 O O . TYR A 1 107 ? 6.534 -6.296 6.635 1.00 94.06 107 TYR A O 1
ATOM 839 N N . ASN A 1 108 ? 6.814 -5.081 8.492 1.00 90.75 108 ASN A N 1
ATOM 840 C CA . ASN A 1 108 ? 5.447 -5.232 8.985 1.00 90.75 108 ASN A CA 1
ATOM 841 C C . ASN A 1 108 ? 5.009 -4.002 9.790 1.00 90.75 108 ASN A C 1
ATOM 843 O O . ASN A 1 108 ? 5.686 -3.632 10.749 1.00 90.75 108 ASN A O 1
ATOM 847 N N . THR A 1 109 ? 3.837 -3.454 9.469 1.00 87.44 109 THR A N 1
ATOM 848 C CA . THR A 1 109 ? 3.221 -2.342 10.205 1.00 87.44 109 THR A CA 1
ATOM 849 C C . THR A 1 109 ? 1.907 -2.803 10.839 1.00 87.44 109 THR A C 1
ATOM 851 O O . THR A 1 109 ? 0.976 -3.170 10.120 1.00 87.44 109 THR A O 1
ATOM 854 N N . PRO A 1 110 ? 1.780 -2.785 12.179 1.00 88.25 110 PRO A N 1
ATOM 855 C CA . PRO A 1 110 ? 0.507 -3.053 12.839 1.00 88.25 110 PRO A CA 1
ATOM 856 C C . PRO A 1 110 ? -0.546 -2.001 12.472 1.00 88.25 110 PRO A C 1
ATOM 858 O O . PRO A 1 110 ? -0.259 -0.806 12.470 1.00 88.25 110 PRO A O 1
ATOM 861 N N . SER A 1 111 ? -1.790 -2.429 12.249 1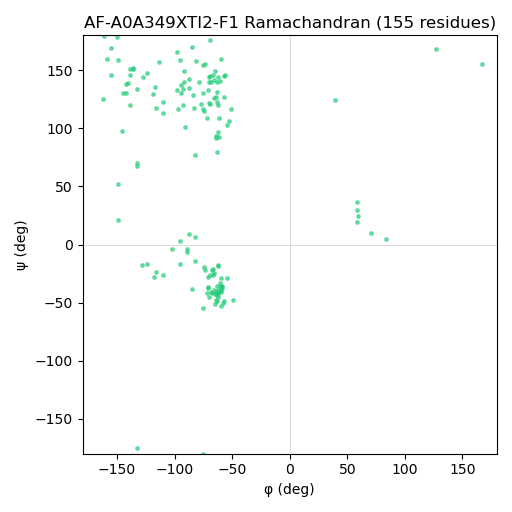.00 91.06 111 SER A N 1
ATOM 862 C CA . SER A 1 111 ? -2.911 -1.496 12.081 1.00 91.06 111 SER A CA 1
ATOM 863 C C . SER A 1 111 ? -3.220 -0.766 13.391 1.00 91.06 111 SER A C 1
ATOM 865 O O . SER A 1 111 ? -3.179 -1.362 14.471 1.00 91.06 111 SER A O 1
ATOM 867 N N . LYS A 1 112 ? -3.526 0.530 13.296 1.00 92.31 112 LYS A N 1
ATOM 868 C CA . LYS A 1 112 ? -3.856 1.405 14.428 1.00 92.31 112 LYS A CA 1
ATOM 869 C C . LYS A 1 112 ? -5.020 2.318 14.054 1.00 92.31 112 LYS A C 1
ATOM 871 O O . LYS A 1 112 ? -5.102 2.759 12.913 1.00 92.31 112 LYS A O 1
ATOM 876 N N . LEU A 1 113 ? -5.869 2.631 15.031 1.00 94.00 113 LEU A N 1
ATOM 877 C CA . LEU A 1 113 ? -6.762 3.784 14.948 1.00 94.00 113 LEU A CA 1
ATOM 878 C C . LEU A 1 113 ? -6.027 5.010 15.481 1.00 94.00 113 LEU A C 1
ATOM 880 O O . LEU A 1 113 ? -5.373 4.942 16.524 1.00 94.00 113 LEU A O 1
ATOM 884 N N . ILE A 1 114 ? -6.137 6.115 14.755 1.00 93.88 11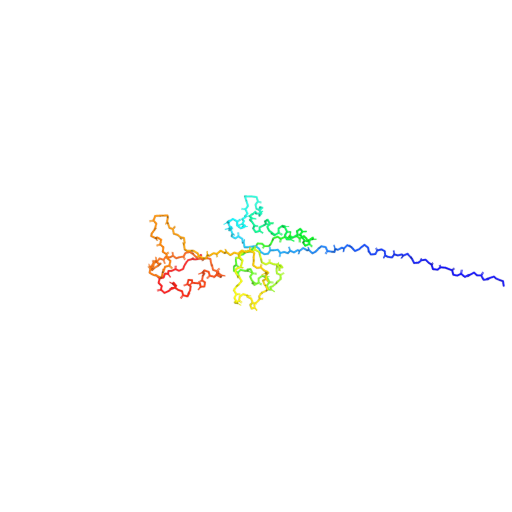4 ILE A N 1
ATOM 885 C CA . ILE A 1 114 ? -5.530 7.395 15.108 1.00 93.88 114 ILE A CA 1
ATOM 886 C C . ILE A 1 114 ? -6.671 8.394 15.291 1.00 93.88 114 ILE A C 1
ATOM 888 O O . ILE A 1 114 ? -7.556 8.489 14.445 1.00 93.88 114 ILE A O 1
ATOM 892 N N . GLY A 1 115 ? -6.664 9.106 16.415 1.00 93.38 115 GLY A N 1
ATOM 893 C CA . GLY A 1 115 ? -7.674 10.105 16.757 1.00 93.38 115 GLY A CA 1
ATOM 894 C C . GLY A 1 115 ? -7.048 11.407 17.246 1.00 93.38 115 GLY A C 1
ATOM 895 O O . GLY A 1 115 ? -5.826 11.567 17.238 1.00 93.38 115 GLY A O 1
ATOM 896 N N . ALA A 1 116 ? -7.899 12.337 17.682 1.00 92.31 116 ALA A N 1
ATOM 897 C CA . ALA A 1 116 ? -7.463 13.599 18.272 1.00 92.31 116 ALA A CA 1
ATOM 898 C C . ALA A 1 116 ? -6.542 13.367 19.482 1.00 92.31 116 ALA A C 1
ATOM 900 O O . ALA A 1 116 ? -6.716 12.408 20.236 1.00 92.31 116 ALA A O 1
ATOM 901 N N . LYS A 1 117 ? -5.566 14.262 19.671 1.00 92.44 117 LYS A N 1
ATOM 902 C CA . LYS A 1 117 ? -4.520 14.142 20.702 1.00 92.44 117 LYS A CA 1
ATOM 903 C C . LYS A 1 117 ? -5.080 14.096 22.128 1.00 92.44 117 LYS A C 1
ATOM 905 O O . LYS A 1 117 ? -4.498 13.455 22.994 1.00 92.44 117 LYS A O 1
ATOM 910 N N . ASP A 1 118 ? -6.183 14.792 22.358 1.00 93.75 118 ASP A N 1
ATOM 911 C CA . ASP A 1 118 ? -6.934 14.883 23.610 1.00 93.75 118 ASP A CA 1
ATOM 912 C C . ASP A 1 118 ? -8.109 13.888 23.685 1.00 93.75 118 ASP A C 1
ATOM 914 O O . ASP A 1 118 ? -8.853 13.865 24.665 1.00 93.75 118 ASP A O 1
ATOM 918 N N . GLY A 1 119 ? -8.274 13.038 22.669 1.00 87.38 119 GLY A N 1
ATOM 919 C CA . GLY A 1 119 ? -9.304 12.010 22.638 1.00 87.38 119 GLY A CA 1
ATOM 920 C C . GLY A 1 119 ? -9.006 10.834 23.572 1.00 87.38 119 GLY A C 1
ATOM 921 O O . GLY A 1 119 ? -7.856 10.505 23.864 1.00 87.38 119 GLY A O 1
ATOM 922 N N . LYS A 1 120 ? -10.065 10.134 23.999 1.00 88.75 120 LYS A N 1
ATOM 923 C CA . LYS A 1 120 ? -9.929 8.852 24.702 1.00 88.75 120 LYS A CA 1
ATOM 924 C C . LYS A 1 120 ? -9.271 7.822 23.760 1.00 88.75 120 LYS A C 1
ATOM 926 O O . LYS A 1 120 ? -9.844 7.554 22.700 1.00 88.75 120 LYS A O 1
ATOM 931 N N . PRO A 1 121 ? -8.133 7.207 24.136 1.00 90.81 121 PRO A N 1
ATOM 932 C CA . PRO A 1 121 ? -7.544 6.124 23.360 1.00 90.81 121 PRO A CA 1
ATOM 933 C C . PRO A 1 121 ? -8.424 4.875 23.436 1.00 90.81 121 PRO A C 1
ATOM 935 O O . PRO A 1 121 ? -9.033 4.588 24.468 1.00 90.81 121 PRO A O 1
ATOM 938 N N . GLY A 1 122 ? -8.474 4.123 22.342 1.00 91.38 122 GLY A N 1
ATOM 939 C CA . GLY A 1 122 ? -9.313 2.938 22.251 1.00 91.38 122 GLY A CA 1
ATOM 940 C C . GLY A 1 122 ? -9.439 2.428 20.822 1.00 91.38 122 GLY A C 1
ATOM 941 O O . GLY A 1 122 ? -9.245 3.180 19.866 1.00 91.38 122 GLY A O 1
ATOM 942 N N . ALA A 1 123 ? -9.722 1.13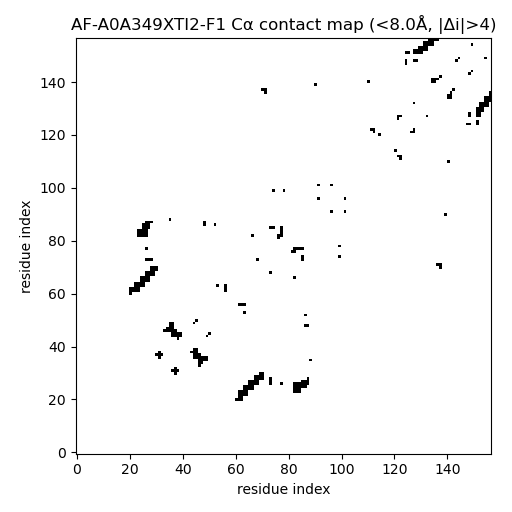8 20.688 1.00 92.50 123 ALA A N 1
ATOM 943 C CA . ALA A 1 123 ? -9.904 0.480 19.397 1.00 92.50 123 ALA A CA 1
ATOM 944 C C . ALA A 1 123 ? -10.892 -0.695 19.461 1.00 92.50 123 ALA A C 1
ATOM 946 O O . ALA A 1 123 ? -10.843 -1.586 18.612 1.00 92.50 123 ALA A O 1
ATOM 947 N N . THR A 1 124 ? -11.769 -0.727 20.470 1.00 94.19 124 THR A N 1
ATOM 948 C CA . THR A 1 124 ? -12.885 -1.681 20.507 1.00 94.19 124 THR A CA 1
ATOM 949 C C . THR A 1 124 ? -14.089 -1.149 19.727 1.00 94.19 124 THR A C 1
ATOM 951 O O . THR A 1 124 ? -14.128 0.022 19.343 1.00 94.19 124 THR A O 1
ATOM 954 N N . ALA A 1 125 ? -15.096 -2.000 19.506 1.00 94.81 125 ALA A N 1
ATOM 955 C CA . ALA A 1 125 ? -16.351 -1.596 18.870 1.00 94.81 125 ALA A CA 1
ATOM 956 C C . ALA A 1 125 ? -17.069 -0.497 19.678 1.00 94.81 125 ALA A C 1
ATOM 958 O O . ALA A 1 125 ? -17.625 0.442 19.114 1.00 94.81 125 ALA A O 1
ATOM 959 N N . GLU A 1 126 ? -17.002 -0.571 21.009 1.00 95.62 126 GLU A N 1
ATOM 960 C CA . GLU A 1 126 ? -17.545 0.442 21.914 1.00 95.62 126 GLU A CA 1
ATOM 961 C C . GLU A 1 126 ? -16.799 1.773 21.790 1.00 95.62 126 GLU A C 1
ATOM 963 O O . GLU A 1 126 ? -17.429 2.829 21.813 1.00 95.62 126 GLU A O 1
ATOM 968 N N . ASP A 1 127 ? -15.472 1.741 21.627 1.00 94.56 127 ASP A N 1
ATOM 969 C CA . ASP A 1 127 ? -14.660 2.955 21.494 1.00 94.56 127 ASP A CA 1
ATOM 970 C C . ASP A 1 127 ? -14.954 3.730 20.202 1.00 94.56 127 ASP A C 1
ATOM 972 O O . ASP A 1 127 ? -14.738 4.949 20.157 1.00 94.56 127 ASP A O 1
ATOM 976 N N . VAL A 1 128 ? -15.432 3.044 19.159 1.00 95.25 128 VAL A N 1
ATOM 977 C CA . VAL A 1 128 ? -15.749 3.643 17.854 1.00 95.25 128 VAL A CA 1
ATOM 978 C C . VAL A 1 128 ? -17.240 3.869 17.617 1.00 95.25 128 VAL A C 1
ATOM 980 O O . VAL A 1 128 ? -17.607 4.457 16.602 1.00 95.25 128 VAL A O 1
ATOM 983 N N . LYS A 1 129 ? -18.106 3.451 18.544 1.00 96.56 129 LYS A N 1
ATOM 984 C CA . LYS A 1 129 ? -19.557 3.531 18.370 1.00 96.56 129 LYS A CA 1
ATOM 985 C C . LYS A 1 129 ? -20.027 4.966 18.097 1.00 96.56 129 LYS A C 1
ATOM 987 O O . LYS A 1 129 ? -19.740 5.879 18.870 1.00 96.56 129 LYS A O 1
ATOM 992 N N . GLY A 1 130 ? -20.782 5.143 17.015 1.00 95.94 130 GLY A N 1
ATOM 993 C CA . GLY A 1 130 ? -21.326 6.420 16.554 1.00 95.94 130 GLY A CA 1
ATOM 994 C C . GLY A 1 130 ? -20.285 7.388 15.988 1.00 95.94 130 GLY A C 1
ATOM 995 O O . GLY A 1 130 ? -20.605 8.556 15.785 1.00 95.94 130 GLY A O 1
ATOM 996 N N . LYS A 1 131 ? -19.038 6.947 15.776 1.00 95.19 131 LYS A N 1
ATOM 997 C CA . LYS A 1 131 ? -17.983 7.764 15.167 1.00 95.19 131 LYS A CA 1
ATOM 998 C C . LYS A 1 131 ? -17.886 7.493 13.673 1.00 95.19 131 LYS A C 1
ATOM 1000 O O . LYS A 1 131 ? -18.240 6.417 13.201 1.00 95.19 131 LYS A O 1
ATOM 1005 N N . THR A 1 132 ? -17.310 8.450 12.957 1.00 96.38 132 THR A N 1
ATOM 1006 C CA . THR A 1 132 ? -16.861 8.263 11.577 1.00 96.38 132 THR A CA 1
ATOM 1007 C C . THR A 1 132 ? -15.382 7.893 11.566 1.00 96.38 132 THR A C 1
ATOM 1009 O O . THR A 1 132 ? -14.569 8.573 12.198 1.00 96.38 132 THR A O 1
ATOM 1012 N N . ILE A 1 133 ? -15.026 6.836 10.841 1.00 96.38 133 ILE A N 1
ATOM 1013 C CA . ILE A 1 133 ? -13.649 6.377 10.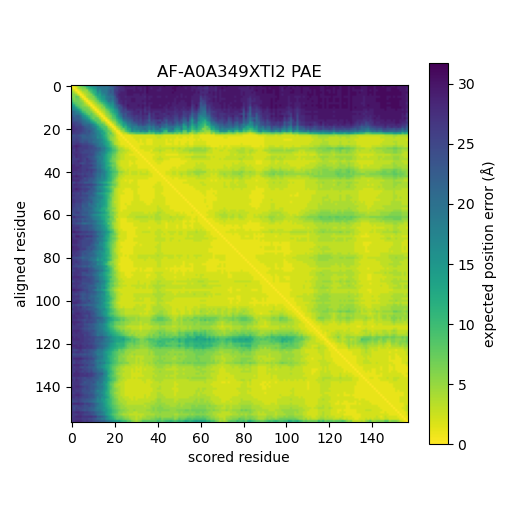666 1.00 96.38 133 ILE A CA 1
ATOM 1014 C C . ILE A 1 133 ? -13.224 6.644 9.221 1.00 96.38 133 ILE A C 1
ATOM 1016 O O . ILE A 1 133 ? -13.859 6.171 8.281 1.00 96.38 133 ILE A O 1
ATOM 1020 N N . GLY A 1 134 ? -12.137 7.404 9.064 1.00 96.69 134 GLY A N 1
ATOM 1021 C CA . GLY A 1 134 ? -11.470 7.607 7.780 1.00 96.69 134 GLY A CA 1
ATOM 1022 C C . GLY A 1 134 ? -10.626 6.388 7.410 1.00 96.69 134 GLY A C 1
ATOM 1023 O O . GLY A 1 134 ? -9.739 6.026 8.187 1.00 96.69 134 GLY A O 1
ATOM 1024 N N . ILE A 1 135 ? -10.891 5.748 6.269 1.00 95.81 135 ILE A N 1
ATOM 1025 C CA . ILE A 1 135 ? -10.192 4.527 5.849 1.00 95.81 135 ILE A CA 1
ATOM 1026 C C . ILE A 1 135 ? -9.954 4.535 4.340 1.00 95.81 135 ILE A C 1
ATOM 1028 O O . ILE A 1 135 ? -10.880 4.704 3.556 1.00 95.81 135 ILE A O 1
ATOM 1032 N N . GLN A 1 136 ? -8.713 4.271 3.927 1.00 94.75 136 GLN A N 1
ATOM 1033 C CA . GLN A 1 136 ? -8.400 4.007 2.524 1.00 94.75 136 GLN A CA 1
ATOM 1034 C C . GLN A 1 136 ? -9.072 2.699 2.078 1.00 94.75 136 GLN A C 1
ATOM 1036 O O . GLN A 1 136 ? -8.858 1.639 2.683 1.00 94.75 136 GLN A O 1
ATOM 1041 N N . VAL A 1 137 ? -9.846 2.758 0.996 1.00 94.19 137 VAL A N 1
ATOM 1042 C CA . VAL A 1 137 ? -10.519 1.589 0.405 1.00 94.19 137 VAL A CA 1
ATOM 1043 C C . VAL A 1 137 ? -9.533 0.510 -0.032 1.00 94.19 137 VAL A C 1
ATOM 1045 O O . VAL A 1 137 ? -8.355 0.772 -0.247 1.00 94.19 137 VAL A O 1
ATOM 1048 N N . ALA A 1 138 ? -10.014 -0.727 -0.183 1.00 94.62 138 ALA A N 1
ATOM 1049 C CA . ALA A 1 138 ? -9.221 -1.868 -0.662 1.00 94.62 138 ALA A CA 1
ATOM 1050 C C . ALA A 1 138 ? -7.969 -2.192 0.189 1.00 94.62 138 ALA A C 1
ATOM 1052 O O . ALA A 1 138 ? -7.042 -2.880 -0.256 1.00 94.62 138 ALA A O 1
ATOM 1053 N N . THR A 1 139 ? -7.923 -1.715 1.433 1.00 95.81 139 THR A N 1
ATOM 1054 C CA . THR A 1 139 ? -6.874 -2.029 2.407 1.00 95.81 139 THR A CA 1
ATOM 1055 C C . THR A 1 139 ? -7.305 -3.134 3.373 1.00 95.81 139 THR A C 1
ATOM 1057 O O . THR A 1 139 ? -8.488 -3.463 3.494 1.00 95.81 139 THR A O 1
ATOM 1060 N N . ILE A 1 140 ? -6.348 -3.705 4.115 1.00 96.12 140 ILE A N 1
ATOM 1061 C CA . ILE A 1 140 ? -6.672 -4.654 5.194 1.00 96.12 140 ILE A CA 1
ATOM 1062 C C . ILE A 1 140 ? -7.444 -3.971 6.334 1.00 96.12 140 ILE A C 1
ATOM 1064 O O . ILE A 1 140 ? -8.190 -4.627 7.057 1.00 96.12 140 ILE A O 1
ATOM 1068 N N . GLN A 1 141 ? -7.294 -2.653 6.476 1.00 96.44 141 GLN A N 1
ATOM 1069 C CA . GLN A 1 141 ? -7.982 -1.823 7.454 1.00 96.44 141 GLN A CA 1
ATOM 1070 C C . GLN A 1 141 ? -9.459 -1.652 7.085 1.00 96.44 141 GLN A C 1
ATOM 1072 O O . GLN A 1 141 ? -10.307 -1.804 7.961 1.00 96.44 141 GLN A O 1
ATOM 1077 N N . SER A 1 142 ? -9.780 -1.433 5.804 1.00 95.94 142 SER A N 1
ATOM 1078 C CA . SER A 1 142 ? -11.177 -1.403 5.333 1.00 95.94 142 SER A CA 1
ATOM 1079 C C . SER A 1 142 ? -11.849 -2.770 5.519 1.00 95.94 142 SER A C 1
ATOM 1081 O O . SER A 1 142 ? -12.946 -2.855 6.069 1.00 95.94 142 SER A O 1
ATOM 1083 N N . ALA A 1 143 ? -11.143 -3.873 5.231 1.00 95.69 143 ALA A N 1
ATOM 1084 C CA . ALA A 1 143 ? -11.646 -5.220 5.523 1.00 95.69 143 ALA A CA 1
ATOM 1085 C C . ALA A 1 143 ? -11.871 -5.467 7.031 1.00 95.69 143 ALA A C 1
ATOM 1087 O O . ALA A 1 143 ? -12.858 -6.092 7.426 1.00 95.69 143 ALA A O 1
ATOM 1088 N N . TYR A 1 144 ? -10.976 -4.965 7.889 1.00 95.62 144 TYR A N 1
ATOM 1089 C CA . TYR A 1 144 ? -11.137 -5.041 9.341 1.00 95.62 144 TYR A CA 1
ATOM 1090 C C . TYR A 1 144 ? -12.366 -4.249 9.806 1.00 95.62 144 TYR A C 1
ATOM 1092 O O . TYR A 1 144 ? -13.193 -4.774 10.550 1.00 95.62 144 TYR A O 1
ATOM 1100 N N . TYR A 1 145 ? -12.527 -3.013 9.333 1.00 96.94 145 TYR A N 1
ATOM 1101 C CA . TYR A 1 145 ? -13.701 -2.193 9.621 1.00 96.94 145 TYR A CA 1
ATOM 1102 C C . TYR A 1 145 ? -14.998 -2.893 9.197 1.00 96.94 145 TYR A C 1
ATOM 1104 O O . TYR A 1 145 ? -15.908 -3.043 10.015 1.00 96.94 145 TYR A O 1
ATOM 1112 N N . ALA A 1 146 ? -15.049 -3.420 7.971 1.00 96.62 146 ALA A N 1
ATOM 1113 C CA . ALA A 1 146 ? -16.216 -4.124 7.447 1.00 96.62 146 ALA A CA 1
ATOM 1114 C C . ALA A 1 146 ? -16.600 -5.350 8.291 1.00 96.62 146 ALA A C 1
ATOM 1116 O O . ALA A 1 146 ? -17.767 -5.737 8.348 1.00 96.62 146 ALA A O 1
ATOM 1117 N N . LYS A 1 147 ? -15.626 -5.975 8.958 1.00 96.00 147 LYS A N 1
ATOM 1118 C CA . LYS A 1 147 ? -15.858 -7.137 9.816 1.00 96.00 147 LYS A CA 1
ATOM 1119 C C . LYS A 1 147 ? -16.272 -6.770 11.239 1.00 96.00 147 LYS A C 1
ATOM 1121 O O . LYS A 1 147 ? -17.080 -7.487 11.821 1.00 96.00 147 LYS A O 1
ATOM 1126 N N . TYR A 1 148 ? -15.695 -5.715 11.811 1.00 96.00 148 TYR A N 1
ATOM 1127 C CA . TYR A 1 148 ? -15.783 -5.460 13.253 1.00 96.00 148 TYR A CA 1
ATOM 1128 C C . TYR A 1 148 ? -16.524 -4.176 13.631 1.00 96.00 148 TYR A C 1
ATOM 1130 O O . TYR A 1 148 ? -17.018 -4.091 14.753 1.00 96.00 148 TYR A O 1
ATOM 1138 N N . PHE A 1 149 ? -16.601 -3.185 12.740 1.00 97.00 149 PHE A N 1
ATOM 1139 C CA . PHE A 1 149 ? -17.066 -1.833 13.072 1.00 97.00 149 PHE A CA 1
ATOM 1140 C C . PHE A 1 149 ? -18.239 -1.329 12.226 1.00 97.00 149 PHE A C 1
ATOM 1142 O O . PHE A 1 149 ? -18.910 -0.400 12.665 1.00 97.00 149 PHE A O 1
ATOM 1149 N N . LYS A 1 150 ? -18.535 -1.942 11.073 1.00 97.19 150 LYS A N 1
ATOM 1150 C CA . LYS A 1 150 ? -19.584 -1.466 10.148 1.00 97.19 150 LYS A CA 1
ATOM 1151 C C . LYS A 1 150 ? -20.976 -1.271 10.763 1.00 97.19 150 LYS A C 1
ATOM 1153 O O . LYS A 1 150 ? -21.734 -0.437 10.293 1.00 97.19 150 LYS A O 1
ATOM 1158 N N . ASP A 1 151 ? -21.316 -2.037 11.800 1.00 97.88 151 ASP A N 1
ATOM 1159 C CA . ASP A 1 151 ? -22.645 -1.992 12.421 1.00 97.88 151 ASP A CA 1
ATOM 1160 C C . ASP A 1 151 ? -22.717 -0.948 13.552 1.00 97.88 151 ASP A C 1
ATOM 1162 O O . ASP A 1 151 ? -23.780 -0.717 14.128 1.00 97.88 151 ASP A O 1
ATOM 1166 N N . VAL A 1 152 ? -21.581 -0.334 13.910 1.00 97.69 152 VAL A N 1
ATOM 1167 C CA . VAL A 1 152 ? -21.474 0.601 15.040 1.00 97.69 152 VAL A CA 1
ATOM 1168 C C . VAL A 1 152 ? -20.837 1.942 14.683 1.00 97.69 152 VAL A C 1
ATOM 1170 O O . VAL A 1 152 ? -21.003 2.878 15.458 1.00 97.69 152 VAL A O 1
ATOM 1173 N N . ALA A 1 153 ? -20.123 2.059 13.568 1.00 97.19 153 ALA A N 1
ATOM 1174 C CA . ALA A 1 153 ? -19.398 3.258 13.152 1.00 97.19 153 ALA A CA 1
ATOM 1175 C C . ALA A 1 153 ? -19.565 3.486 11.647 1.00 97.19 153 ALA A C 1
ATOM 1177 O O . ALA A 1 153 ? -19.676 2.517 10.904 1.00 97.19 153 ALA A O 1
ATOM 1178 N N . ASP A 1 154 ? -19.506 4.736 11.194 1.00 97.00 154 ASP A N 1
ATOM 1179 C CA . ASP A 1 154 ? -19.591 5.090 9.772 1.00 97.00 154 ASP A CA 1
ATOM 1180 C C . ASP A 1 154 ? -18.202 5.062 9.109 1.00 97.00 154 ASP A C 1
ATOM 1182 O O . ASP A 1 154 ? -17.214 5.486 9.714 1.00 97.00 154 ASP A O 1
ATOM 1186 N N . GLU A 1 155 ? -18.114 4.610 7.856 1.00 95.56 155 GLU A N 1
ATOM 1187 C CA . GLU A 1 155 ? -16.897 4.690 7.033 1.00 95.56 155 GLU A CA 1
ATOM 1188 C C . GLU A 1 155 ? -16.896 5.970 6.203 1.00 95.56 155 GLU A C 1
ATOM 1190 O O . GLU A 1 155 ? -17.914 6.365 5.629 1.00 95.56 155 GLU A O 1
ATOM 1195 N N . LYS A 1 156 ? -15.728 6.602 6.096 1.00 95.06 156 LYS A N 1
ATOM 1196 C CA . LYS A 1 156 ? -15.468 7.658 5.121 1.00 95.06 156 LYS A CA 1
ATOM 1197 C C . LYS A 1 156 ? -14.142 7.386 4.422 1.00 95.06 156 LYS A C 1
ATOM 1199 O O . LYS A 1 156 ? -13.152 7.084 5.082 1.00 95.06 156 LYS A O 1
ATOM 1204 N N . THR A 1 157 ? -14.137 7.512 3.105 1.00 87.00 157 THR A N 1
ATOM 1205 C CA . THR A 1 157 ? -12.994 7.215 2.232 1.00 87.00 157 THR A CA 1
ATOM 1206 C C . THR A 1 157 ? -12.477 8.488 1.596 1.00 87.00 157 THR A C 1
ATOM 1208 O O . THR A 1 157 ? -13.344 9.280 1.150 1.00 87.00 157 THR A O 1
#